Protein AF-A0A8W7PXG6-F1 (afdb_monomer)

pLDDT: me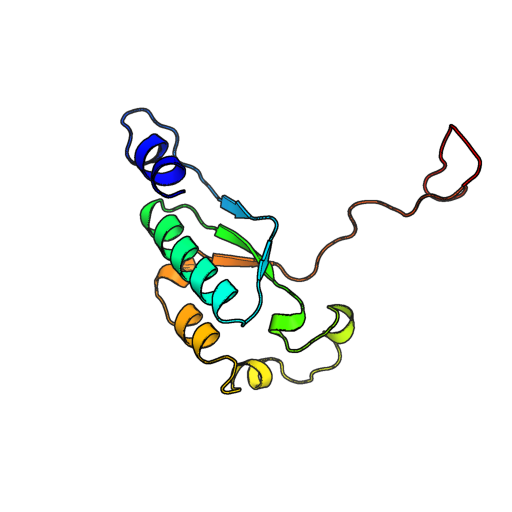an 90.6, std 4.78, range [75.12, 97.44]

InterPro domains:
  IPR010269 Type VI secretion system TssC-like [PTHR35565] (1-123)
  IPR044031 TssC1, N-terminal [PF05943] (1-123)

Foldseek 3Di:
DLCVQPVQAVVDDVHPHAQAAEDADEAALAPVRLVVLLVVLVSCVNSVHAYEYAHDVVNQPDPDLVCVVPDPDSVVSCVDPSNPSVVVSVVDPSVVSYHYDDDDDDPADDEAPPGNDDPPDHD

Solvent-accessible surface area (backbone atoms only — not comparable to full-atom values): 7238 Å² total; per-residue (Å²): 106,59,58,66,52,28,52,60,14,57,68,29,92,91,42,71,58,55,76,62,42,78,46,100,49,65,40,44,46,49,70,70,44,41,51,52,50,50,54,49,15,53,47,17,50,75,47,68,16,39,37,37,33,33,48,32,39,55,54,73,80,32,95,42,72,84,52,68,81,70,63,92,58,70,69,64,63,60,68,40,76,77,25,48,62,42,51,55,46,68,70,37,80,40,38,79,28,53,43,69,47,74,80,89,79,85,90,67,79,66,74,22,75,89,76,38,61,55,94,90,53,98,86

Structure (mmCIF, N/CA/C/O backbone):
data_AF-A0A8W7PXG6-F1
#
_entry.id   AF-A0A8W7PXG6-F1
#
loop_
_atom_site.group_PDB
_atom_site.id
_atom_site.type_symbol
_atom_site.label_atom_id
_atom_site.label_alt_id
_atom_site.label_comp_id
_atom_site.label_asym_id
_atom_site.label_entity_id
_atom_site.label_seq_id
_atom_site.pdbx_PDB_ins_code
_atom_site.Cartn_x
_atom_site.Cartn_y
_atom_site.Cartn_z
_atom_site.occupancy
_atom_site.B_iso_or_equiv
_atom_site.auth_seq_id
_atom_site.auth_comp_id
_atom_site.auth_asym_id
_atom_site.auth_atom_id
_atom_site.pdbx_PDB_model_num
ATOM 1 N N . LEU A 1 1 ? 6.086 -5.769 16.119 1.00 83.25 1 LEU A N 1
ATOM 2 C CA . LEU A 1 1 ? 6.315 -4.480 15.435 1.00 83.25 1 LEU A CA 1
ATOM 3 C C . LEU A 1 1 ? 6.114 -3.291 16.369 1.00 83.25 1 LEU A C 1
ATOM 5 O O . LEU A 1 1 ? 7.069 -2.560 16.569 1.00 83.25 1 LEU A O 1
ATOM 9 N N . PHE A 1 2 ? 4.943 -3.144 17.005 1.00 87.88 2 PHE A N 1
ATOM 10 C CA . PHE A 1 2 ? 4.667 -2.043 17.942 1.00 87.88 2 PHE A CA 1
ATOM 11 C C . PHE A 1 2 ? 5.763 -1.836 19.001 1.00 87.88 2 PHE A C 1
ATOM 13 O O . PHE A 1 2 ? 6.274 -0.736 19.130 1.00 87.88 2 PHE A O 1
ATOM 20 N N . LYS A 1 3 ? 6.215 -2.898 19.683 1.00 87.62 3 LYS A N 1
ATOM 21 C CA . LYS A 1 3 ? 7.320 -2.791 20.656 1.00 87.62 3 LYS A CA 1
ATOM 22 C C . LYS A 1 3 ? 8.600 -2.194 20.063 1.00 87.62 3 LYS A C 1
ATOM 24 O O . LYS A 1 3 ? 9.243 -1.359 20.674 1.00 87.62 3 LYS A O 1
ATOM 29 N N . SER A 1 4 ? 8.957 -2.605 18.852 1.00 86.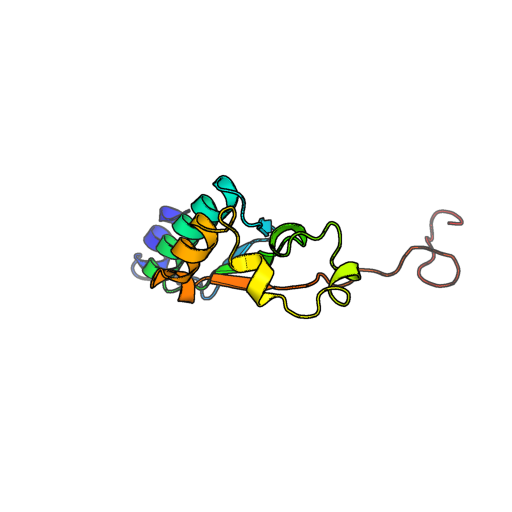81 4 SER A N 1
ATOM 30 C CA . SER A 1 4 ? 10.183 -2.156 18.192 1.00 86.81 4 SER A CA 1
ATOM 31 C C . SER A 1 4 ? 10.094 -0.709 17.712 1.00 86.81 4 SER A C 1
ATOM 33 O O . SER A 1 4 ? 11.058 0.022 17.853 1.00 86.81 4 SER A O 1
ATOM 35 N N . VAL A 1 5 ? 8.955 -0.305 17.143 1.00 85.88 5 VAL A N 1
ATOM 36 C CA . VAL A 1 5 ? 8.783 1.037 16.558 1.00 85.88 5 VAL A CA 1
ATOM 37 C C . VAL A 1 5 ? 8.398 2.065 17.623 1.00 85.88 5 VAL A C 1
ATOM 39 O O . VAL A 1 5 ? 8.895 3.187 17.617 1.00 85.88 5 VAL A O 1
ATOM 42 N N . TYR A 1 6 ? 7.510 1.682 18.540 1.00 86.75 6 TYR A N 1
ATOM 43 C CA . TYR A 1 6 ? 6.971 2.561 19.567 1.00 86.75 6 TYR A CA 1
ATOM 44 C C . TYR A 1 6 ? 7.735 2.434 20.885 1.00 86.75 6 TYR A C 1
ATOM 46 O O . TYR A 1 6 ? 8.339 3.405 21.311 1.00 86.75 6 TYR A O 1
ATOM 54 N N . GLU A 1 7 ? 7.740 1.267 21.541 1.00 83.75 7 GLU A N 1
ATOM 55 C CA . GLU A 1 7 ? 8.287 1.157 22.910 1.00 83.75 7 GLU A CA 1
ATOM 56 C C . GLU A 1 7 ? 9.799 1.406 22.975 1.00 83.75 7 GLU A C 1
ATOM 58 O O . GLU A 1 7 ? 10.251 2.112 23.870 1.00 83.75 7 GLU A O 1
ATOM 63 N N . ASN A 1 8 ? 10.566 0.850 22.036 1.00 85.31 8 ASN A N 1
ATOM 64 C CA . ASN A 1 8 ? 12.028 0.904 22.083 1.00 85.31 8 ASN A CA 1
ATOM 65 C C . ASN A 1 8 ? 12.617 2.242 21.623 1.00 85.31 8 ASN A C 1
ATOM 67 O O . ASN A 1 8 ? 13.721 2.572 22.041 1.00 85.31 8 ASN A O 1
ATOM 71 N N . GLU A 1 9 ? 11.901 2.989 20.781 1.00 83.88 9 GLU A N 1
ATOM 72 C CA . GLU A 1 9 ? 12.407 4.230 20.188 1.00 83.88 9 GLU A CA 1
ATOM 73 C C . GLU A 1 9 ? 11.558 5.434 20.598 1.00 83.88 9 GLU A C 1
ATOM 75 O O . GLU A 1 9 ? 12.009 6.281 21.363 1.00 83.88 9 GLU A O 1
ATOM 80 N N . TYR A 1 10 ? 10.299 5.499 20.150 1.00 80.69 10 TYR A N 1
ATOM 81 C CA . TYR A 1 10 ? 9.428 6.657 20.389 1.00 80.69 10 TYR A CA 1
ATOM 82 C C . TYR A 1 10 ? 9.079 6.868 21.875 1.00 80.69 10 TYR A C 1
ATOM 84 O O . TYR A 1 10 ? 9.038 7.995 22.362 1.00 80.69 10 TYR A O 1
ATOM 92 N N . GLY A 1 11 ? 8.811 5.783 22.603 1.00 80.31 11 GLY A N 1
ATOM 93 C CA . GLY A 1 11 ? 8.431 5.786 24.016 1.00 80.31 11 GLY A CA 1
ATOM 94 C C . GLY A 1 11 ? 9.612 5.709 24.986 1.00 80.31 11 GLY A C 1
ATOM 95 O O . GLY A 1 11 ? 9.409 5.826 26.195 1.00 80.31 11 GLY A O 1
ATOM 96 N N . GLN A 1 12 ? 10.832 5.519 24.481 1.00 88.69 12 GLN A N 1
ATOM 97 C CA . GLN A 1 12 ? 12.035 5.365 25.289 1.00 88.69 12 GLN A CA 1
ATOM 98 C C . GLN A 1 12 ? 12.726 6.717 25.491 1.00 88.69 12 GLN A C 1
ATOM 100 O O . GLN A 1 12 ? 13.022 7.448 24.547 1.00 88.69 12 GLN A O 1
ATOM 105 N N . PHE A 1 13 ? 13.053 7.050 26.741 1.00 83.00 13 PHE A N 1
ATOM 106 C CA . PHE A 1 13 ? 13.830 8.255 27.027 1.00 83.00 13 PHE A CA 1
ATOM 107 C C . PHE A 1 13 ? 15.241 8.125 26.432 1.00 83.00 13 PHE A C 1
ATOM 109 O O . PHE A 1 13 ? 15.984 7.214 26.805 1.00 83.00 13 PHE A O 1
ATOM 116 N N . GLY A 1 14 ? 15.590 9.037 25.520 1.00 88.31 14 GLY A N 1
ATOM 117 C CA . GLY A 1 14 ? 16.850 9.012 24.770 1.00 88.31 14 GLY A CA 1
ATOM 118 C C . GLY A 1 14 ? 16.857 8.108 23.529 1.00 88.31 14 GLY A C 1
ATOM 119 O O . GLY A 1 14 ? 17.936 7.905 22.981 1.00 88.31 14 GLY A O 1
ATOM 120 N N . GLY A 1 15 ? 15.705 7.565 23.110 1.00 85.06 15 GLY A N 1
ATOM 121 C CA . GLY A 1 15 ? 15.560 6.817 21.852 1.00 85.06 15 GLY A CA 1
ATOM 122 C C . GLY A 1 15 ? 15.471 7.717 20.613 1.00 85.06 15 GLY A C 1
ATOM 123 O O . GLY A 1 15 ? 15.317 8.938 20.725 1.00 85.06 15 GLY A O 1
ATOM 124 N N . GLU A 1 16 ? 15.555 7.111 19.427 1.00 88.50 16 GLU A N 1
ATOM 125 C CA . GLU A 1 16 ? 15.513 7.806 18.136 1.00 88.50 16 GLU A CA 1
ATOM 126 C C . GLU A 1 16 ? 14.251 7.409 17.351 1.00 88.50 16 GLU A C 1
ATOM 128 O O . GLU A 1 16 ? 14.206 6.349 16.723 1.00 88.50 16 GLU A O 1
ATOM 133 N N . PRO A 1 17 ? 13.191 8.240 17.346 1.00 88.69 17 PRO A N 1
ATOM 134 C CA . PRO A 1 17 ? 11.938 7.871 16.703 1.00 88.69 17 PRO A CA 1
ATOM 135 C C . PRO A 1 17 ? 12.110 7.696 15.190 1.00 88.69 17 PRO A C 1
ATOM 137 O O . PRO A 1 17 ? 12.679 8.546 14.500 1.00 88.69 17 PRO A O 1
ATOM 140 N N . PHE A 1 18 ? 11.550 6.611 14.654 1.00 90.44 18 PHE A N 1
ATOM 141 C CA . PHE A 1 18 ? 11.551 6.365 13.217 1.00 90.44 18 PHE A CA 1
ATOM 142 C C . PHE A 1 18 ? 10.756 7.444 12.474 1.00 90.44 18 PHE A C 1
ATOM 144 O O . PHE A 1 18 ? 9.594 7.701 12.781 1.00 90.44 18 PHE A O 1
ATOM 151 N N . GLY A 1 19 ? 11.361 8.040 11.445 1.00 91.38 19 GLY A N 1
ATOM 152 C CA . GLY A 1 19 ? 10.702 9.066 10.630 1.00 91.38 19 GLY A CA 1
ATOM 153 C C . GLY A 1 19 ? 9.725 8.516 9.586 1.00 91.38 19 GLY A C 1
ATOM 154 O O . GLY A 1 19 ? 8.763 9.192 9.241 1.00 91.38 19 GLY A O 1
ATOM 155 N N . CYS A 1 20 ? 9.964 7.311 9.063 1.00 93.62 20 CYS A N 1
ATOM 156 C CA . CYS A 1 20 ? 9.110 6.644 8.076 1.00 93.62 20 CYS A CA 1
ATOM 157 C C . CYS A 1 20 ? 9.352 5.127 8.108 1.00 93.62 20 CYS A C 1
ATOM 159 O O . CYS A 1 20 ? 10.485 4.685 8.311 1.00 93.62 20 CYS A O 1
ATOM 161 N N . LEU A 1 21 ? 8.303 4.339 7.870 1.00 93.88 21 LEU A N 1
ATOM 162 C CA . LEU A 1 21 ? 8.378 2.897 7.656 1.00 93.88 21 LEU A CA 1
ATOM 163 C C . LEU A 1 21 ? 8.156 2.600 6.175 1.00 93.88 21 LEU A C 1
ATOM 165 O O . LEU A 1 21 ? 7.132 2.972 5.613 1.00 93.88 21 LEU A O 1
ATOM 169 N N . VAL A 1 22 ? 9.085 1.881 5.550 1.00 95.62 22 VAL A N 1
ATOM 170 C CA . VAL A 1 22 ? 8.932 1.413 4.167 1.00 95.62 22 VAL A CA 1
ATOM 171 C C . VAL A 1 22 ? 8.790 -0.103 4.177 1.00 95.62 22 VAL A C 1
ATOM 173 O O . VAL A 1 22 ? 9.688 -0.808 4.633 1.00 95.62 22 VAL A O 1
ATOM 176 N N . GLY A 1 23 ? 7.655 -0.601 3.695 1.00 93.56 23 GLY A N 1
ATOM 177 C CA . GLY A 1 23 ? 7.403 -2.027 3.512 1.00 93.56 23 GLY A CA 1
ATOM 178 C C . GLY A 1 23 ? 7.520 -2.417 2.045 1.00 93.56 23 GLY A C 1
ATOM 179 O O . GLY A 1 23 ? 6.769 -1.901 1.218 1.00 93.56 23 GLY A O 1
ATOM 180 N N . ASP A 1 24 ? 8.411 -3.354 1.722 1.00 94.19 24 ASP A N 1
ATOM 181 C CA . ASP A 1 24 ? 8.493 -3.963 0.386 1.00 94.19 24 ASP A CA 1
ATOM 182 C C . ASP A 1 24 ? 7.438 -5.068 0.233 1.00 94.19 24 ASP A C 1
ATOM 184 O O . ASP A 1 24 ? 7.728 -6.263 0.223 1.00 94.19 24 ASP A O 1
ATOM 188 N N . TYR A 1 25 ? 6.180 -4.637 0.191 1.00 95.19 25 TYR A N 1
ATOM 189 C CA . TYR A 1 25 ? 5.008 -5.481 0.000 1.00 95.19 25 TYR A CA 1
ATOM 190 C C . TYR A 1 25 ? 4.110 -4.874 -1.076 1.00 95.19 25 TYR A C 1
ATOM 192 O O . TYR A 1 25 ? 4.217 -3.692 -1.413 1.00 95.19 25 TYR A O 1
ATOM 200 N N . TYR A 1 26 ? 3.229 -5.706 -1.624 1.00 95.69 26 TYR A N 1
ATOM 201 C CA . TYR A 1 26 ? 2.233 -5.295 -2.603 1.00 95.69 26 TYR A CA 1
ATOM 202 C C . TYR A 1 26 ? 0.864 -5.647 -2.056 1.00 95.69 26 TYR A C 1
ATOM 204 O O . TYR A 1 26 ? 0.550 -6.827 -1.949 1.00 95.69 26 TYR A O 1
ATOM 212 N N . PHE A 1 27 ? 0.090 -4.623 -1.712 1.00 96.1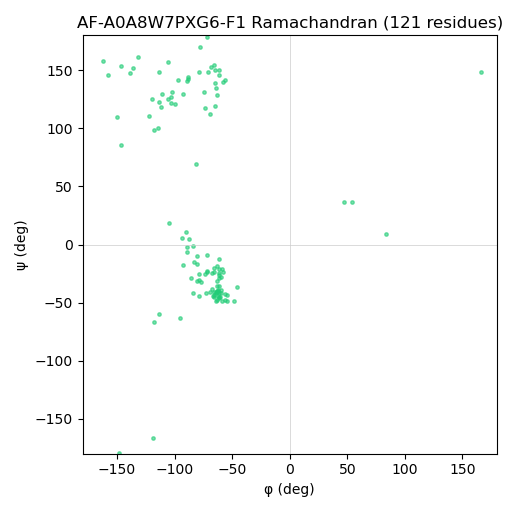2 27 PHE A N 1
ATOM 213 C CA . PHE A 1 27 ? -1.226 -4.789 -1.109 1.00 96.12 27 PHE A CA 1
ATOM 214 C C . PHE A 1 27 ? -2.344 -4.691 -2.140 1.00 96.12 27 PHE A C 1
ATOM 216 O O . PHE A 1 27 ? -2.299 -3.837 -3.035 1.00 96.12 27 PHE A O 1
ATOM 223 N N . ASP A 1 28 ? -3.371 -5.514 -1.978 1.00 94.38 28 ASP A N 1
ATOM 224 C CA . ASP A 1 28 ? -4.609 -5.448 -2.738 1.00 94.38 28 ASP A CA 1
ATOM 225 C C . ASP A 1 28 ? -5.845 -5.188 -1.856 1.00 94.38 28 ASP A C 1
ATOM 227 O O . ASP A 1 28 ? -5.752 -4.719 -0.722 1.00 94.38 28 ASP A O 1
ATOM 231 N N . HIS A 1 29 ? -7.034 -5.390 -2.429 1.00 93.56 29 HIS A N 1
ATOM 232 C CA . HIS A 1 29 ? -8.307 -5.175 -1.743 1.00 93.56 29 HIS A CA 1
ATOM 233 C C . HIS A 1 29 ? -8.796 -6.410 -0.968 1.00 93.56 29 HIS A C 1
ATOM 235 O O . HIS A 1 29 ? -9.913 -6.394 -0.443 1.00 93.56 29 HIS A O 1
ATOM 241 N N . SER A 1 30 ? -8.002 -7.483 -0.917 1.00 94.50 30 SER A N 1
ATOM 242 C CA . SER A 1 30 ? -8.352 -8.707 -0.212 1.00 94.50 30 SER A CA 1
ATOM 243 C C . SER A 1 30 ? -8.463 -8.458 1.299 1.00 94.50 30 SER A C 1
ATOM 245 O O . SER A 1 30 ? -7.782 -7.586 1.848 1.00 94.50 30 SER A O 1
ATOM 247 N N . PRO A 1 31 ? -9.317 -9.217 2.011 1.00 93.38 31 PRO A N 1
ATOM 248 C CA . PRO A 1 31 ? -9.487 -9.036 3.449 1.00 93.38 31 PRO A CA 1
ATOM 249 C C . PRO A 1 31 ? -8.183 -9.110 4.270 1.00 93.38 31 PRO A C 1
ATOM 251 O O . PRO A 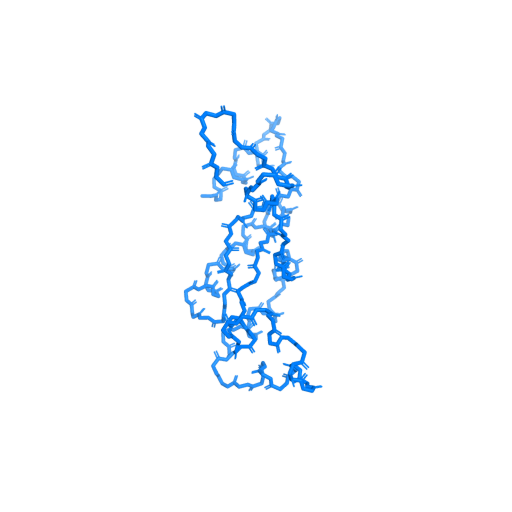1 31 ? -8.011 -8.242 5.124 1.00 93.38 31 PRO A O 1
ATOM 254 N N . PRO A 1 32 ? -7.250 -10.058 4.021 1.00 95.31 32 PRO A N 1
ATOM 255 C CA . PRO A 1 32 ? -5.992 -10.127 4.770 1.00 95.31 32 PRO A CA 1
ATOM 256 C C . PRO A 1 32 ? -5.107 -8.890 4.587 1.00 95.31 32 PRO A C 1
ATOM 258 O O . PRO A 1 32 ? -4.535 -8.392 5.556 1.00 95.31 32 PRO A O 1
ATOM 261 N N . ASP A 1 33 ? -5.021 -8.369 3.363 1.00 96.00 33 ASP A N 1
ATOM 262 C CA . ASP A 1 33 ? -4.204 -7.196 3.049 1.00 96.00 33 ASP A CA 1
ATOM 263 C C . ASP A 1 33 ? -4.788 -5.929 3.673 1.00 96.00 33 ASP A C 1
ATOM 265 O O . ASP A 1 33 ? -4.059 -5.114 4.241 1.00 96.00 33 ASP A O 1
ATOM 269 N N . VAL A 1 34 ? -6.114 -5.787 3.634 1.00 95.81 34 VAL A N 1
ATOM 270 C CA . VAL A 1 34 ? -6.825 -4.680 4.282 1.00 95.81 34 VAL A CA 1
ATOM 271 C C . VAL A 1 34 ? -6.662 -4.725 5.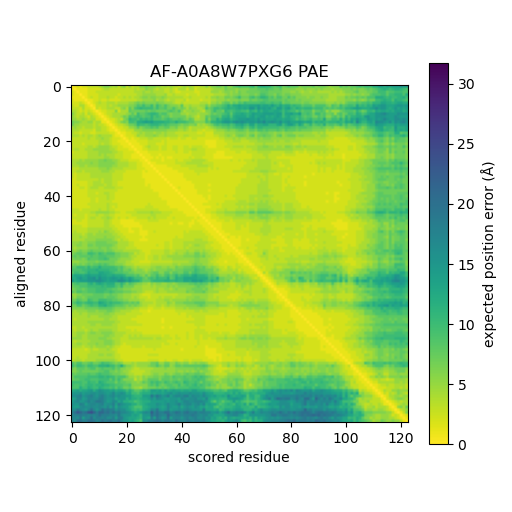802 1.00 95.81 34 VAL A C 1
ATOM 273 O O . VAL A 1 34 ? -6.453 -3.681 6.421 1.00 95.81 34 VAL A O 1
ATOM 276 N N . GLU A 1 35 ? -6.740 -5.910 6.409 1.00 95.25 35 GLU A N 1
ATOM 277 C CA . GLU A 1 35 ? -6.524 -6.090 7.847 1.00 95.25 35 GLU A CA 1
ATOM 278 C C . GLU A 1 35 ? -5.089 -5.720 8.238 1.00 95.25 35 GLU A C 1
ATOM 280 O O . GLU A 1 35 ? -4.884 -4.925 9.158 1.00 95.25 35 GLU A O 1
ATOM 285 N N . LEU A 1 36 ? -4.098 -6.214 7.490 1.00 95.44 36 LEU A N 1
ATOM 286 C CA . LEU A 1 36 ? -2.693 -5.892 7.722 1.00 95.44 36 LEU A CA 1
ATOM 287 C C . LEU A 1 36 ? -2.426 -4.390 7.568 1.00 95.44 36 LEU A C 1
ATOM 289 O O . LEU A 1 36 ? -1.782 -3.794 8.433 1.00 95.44 36 LEU A O 1
ATOM 293 N N . LEU A 1 37 ? -2.951 -3.755 6.516 1.00 96.12 37 LEU A N 1
ATOM 294 C CA . LEU A 1 37 ? -2.866 -2.304 6.344 1.00 96.12 37 LEU A CA 1
ATOM 295 C C . LEU A 1 37 ? -3.526 -1.558 7.503 1.00 96.12 37 LEU A C 1
ATOM 297 O O . LEU A 1 37 ? -2.956 -0.584 7.984 1.00 96.12 37 LEU A O 1
ATOM 301 N N . GLY A 1 38 ? -4.680 -2.021 7.983 1.00 95.56 38 GLY A N 1
ATOM 302 C CA . GLY A 1 38 ? -5.368 -1.440 9.134 1.00 95.56 38 GLY A CA 1
ATOM 303 C C . GLY A 1 38 ? -4.530 -1.480 10.414 1.00 95.56 38 GLY A C 1
ATOM 304 O O . GLY A 1 38 ? -4.417 -0.471 11.109 1.00 95.56 38 GLY A O 1
ATOM 305 N N . GLU A 1 39 ? -3.890 -2.610 10.713 1.00 95.31 39 GLU A N 1
ATOM 306 C CA . GLU A 1 39 ? -2.997 -2.731 11.873 1.00 95.31 39 GLU A CA 1
ATOM 307 C C . GLU A 1 39 ? -1.725 -1.885 11.719 1.00 95.31 39 GLU A C 1
ATOM 309 O O . GLU A 1 39 ? -1.287 -1.234 12.672 1.00 95.31 39 GLU A O 1
ATOM 314 N N . MET A 1 40 ? -1.163 -1.818 10.509 1.00 95.50 40 MET A N 1
ATOM 315 C CA . MET A 1 40 ? -0.038 -0.928 10.210 1.00 95.50 40 MET A CA 1
ATOM 316 C C . MET A 1 40 ? -0.421 0.544 10.380 1.00 95.50 40 MET A C 1
ATOM 318 O O . MET A 1 40 ? 0.355 1.296 10.965 1.00 95.50 40 MET A O 1
ATOM 322 N N . ALA A 1 41 ? -1.630 0.939 9.965 1.00 95.38 41 ALA A N 1
ATOM 323 C CA . ALA A 1 41 ? -2.173 2.283 10.169 1.00 95.38 41 ALA A CA 1
ATOM 324 C C . ALA A 1 41 ? -2.142 2.677 11.648 1.00 95.38 41 ALA A C 1
ATOM 326 O O . ALA A 1 41 ? -1.634 3.741 11.988 1.00 95.38 41 ALA A O 1
ATOM 327 N N . LYS A 1 42 ? -2.630 1.795 12.531 1.00 95.00 42 LYS A N 1
ATOM 328 C CA . LYS A 1 42 ? -2.683 2.036 13.982 1.00 95.00 42 LYS A CA 1
ATOM 329 C C . LYS A 1 42 ? -1.290 2.209 14.582 1.00 95.00 42 LYS A C 1
ATOM 331 O O . LYS A 1 42 ? -1.068 3.117 15.380 1.00 95.00 42 LYS A O 1
ATOM 336 N N . ILE A 1 43 ? -0.342 1.351 14.195 1.00 94.19 43 ILE A N 1
ATOM 337 C CA . ILE A 1 43 ? 1.049 1.437 14.669 1.00 94.19 43 ILE A CA 1
ATOM 338 C C . ILE A 1 43 ? 1.680 2.748 14.194 1.00 94.19 43 ILE A C 1
ATOM 340 O O . ILE A 1 43 ? 2.249 3.480 15.001 1.00 94.19 43 ILE A O 1
ATOM 344 N N . SER A 1 44 ? 1.532 3.063 12.909 1.00 94.44 44 SER A N 1
ATOM 345 C CA . SER A 1 44 ? 2.049 4.282 12.293 1.00 94.44 44 SER A CA 1
ATOM 346 C C . SER A 1 44 ? 1.441 5.557 12.871 1.00 94.44 44 SER A C 1
ATOM 348 O O . SER A 1 44 ? 2.161 6.534 13.079 1.00 94.44 44 SER A O 1
ATOM 350 N N . ALA A 1 45 ? 0.141 5.550 13.171 1.00 94.12 45 ALA A N 1
ATOM 351 C CA . ALA A 1 45 ? -0.546 6.659 13.817 1.00 94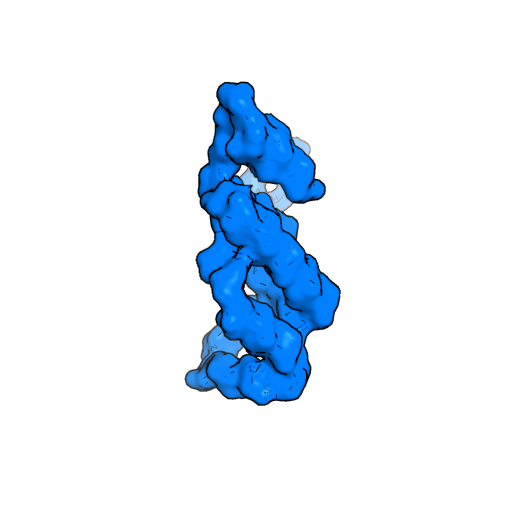.12 45 ALA A CA 1
ATOM 352 C C . ALA A 1 45 ? -0.033 6.874 15.246 1.00 94.12 45 ALA A C 1
ATOM 354 O O . ALA A 1 45 ? 0.281 8.006 15.615 1.00 94.12 45 ALA A O 1
ATOM 355 N N . ALA A 1 46 ? 0.131 5.792 16.017 1.00 92.31 46 ALA A N 1
ATOM 356 C CA . ALA A 1 46 ? 0.636 5.850 17.385 1.00 92.31 46 ALA A CA 1
ATOM 357 C C . ALA A 1 46 ? 2.084 6.358 17.461 1.00 92.31 46 ALA A C 1
ATOM 359 O O . ALA A 1 46 ? 2.407 7.146 18.345 1.00 92.31 46 ALA A O 1
ATOM 360 N N . SER A 1 47 ? 2.957 5.935 16.541 1.00 92.00 47 SER A N 1
ATOM 361 C CA . SER A 1 47 ? 4.371 6.337 16.523 1.00 92.00 47 SER A CA 1
ATOM 362 C C . SER A 1 47 ? 4.667 7.555 15.639 1.00 92.00 47 SER A C 1
ATOM 364 O O . SER A 1 47 ? 5.836 7.859 15.416 1.00 92.00 47 SER A O 1
ATOM 366 N N . HIS A 1 48 ? 3.641 8.204 15.074 1.00 92.31 48 HIS A N 1
ATOM 367 C CA . HIS A 1 48 ? 3.761 9.275 14.073 1.00 92.31 48 HIS A CA 1
ATOM 368 C C . HIS A 1 48 ? 4.729 8.959 12.919 1.00 92.31 48 HIS A C 1
ATOM 370 O O . HIS A 1 48 ? 5.422 9.836 12.405 1.00 92.31 48 HIS A O 1
ATOM 376 N N . CYS A 1 49 ? 4.749 7.698 12.493 1.00 94.00 49 CYS A N 1
ATOM 377 C CA . CYS A 1 49 ? 5.678 7.187 11.499 1.00 94.00 49 CYS A CA 1
ATOM 378 C C . CYS A 1 49 ? 4.895 6.698 10.272 1.00 94.00 49 CYS A C 1
ATOM 380 O O . CYS A 1 49 ? 4.341 5.597 10.324 1.00 94.00 49 CYS A O 1
ATOM 382 N N . PRO A 1 50 ? 4.782 7.487 9.185 1.00 95.94 50 PRO A N 1
ATOM 383 C CA . PRO A 1 50 ? 4.028 7.083 8.001 1.00 95.94 50 PRO A CA 1
ATOM 384 C C . PRO A 1 50 ? 4.560 5.767 7.421 1.00 95.94 50 PRO A C 1
ATOM 386 O O . PRO A 1 50 ? 5.770 5.554 7.359 1.00 95.94 50 PRO A O 1
ATOM 389 N N . PHE A 1 51 ? 3.648 4.899 6.990 1.00 97.44 51 PHE A N 1
ATOM 390 C CA . PHE A 1 51 ? 3.940 3.635 6.329 1.00 97.44 51 PHE A CA 1
ATOM 391 C C . PHE A 1 51 ? 3.783 3.775 4.814 1.00 97.44 51 PHE A C 1
ATOM 393 O O . PHE A 1 51 ? 2.706 4.104 4.319 1.00 97.44 51 PHE A O 1
ATOM 400 N N . ILE A 1 52 ? 4.858 3.508 4.078 1.00 97.12 52 ILE A N 1
ATOM 401 C CA . ILE A 1 52 ? 4.907 3.536 2.619 1.00 97.12 52 ILE A CA 1
ATOM 402 C C . ILE A 1 52 ? 5.072 2.109 2.098 1.00 97.12 52 ILE A C 1
ATOM 404 O O . ILE A 1 52 ? 5.979 1.393 2.522 1.00 97.12 52 ILE A O 1
ATOM 408 N N . SER A 1 53 ? 4.236 1.700 1.147 1.00 97.00 53 SER A N 1
ATOM 409 C CA . SER A 1 53 ? 4.359 0.394 0.493 1.00 97.00 53 SER A CA 1
ATOM 410 C C . SER A 1 53 ? 3.880 0.419 -0.961 1.00 97.00 53 SER A C 1
ATOM 412 O O . SER A 1 53 ? 3.501 1.470 -1.477 1.00 97.00 53 SER A O 1
ATOM 414 N N . GLY A 1 54 ? 3.939 -0.715 -1.657 1.00 96.06 54 GLY A N 1
ATOM 415 C CA . GLY A 1 54 ? 3.438 -0.854 -3.020 1.00 96.06 54 GLY A CA 1
ATOM 416 C C . GLY A 1 54 ? 1.964 -1.251 -3.044 1.00 96.06 54 GLY A C 1
ATOM 417 O O . GLY A 1 54 ? 1.508 -2.044 -2.223 1.00 96.06 54 GLY A O 1
ATOM 418 N N . ALA A 1 55 ? 1.211 -0.745 -4.020 1.00 95.75 55 ALA A N 1
ATOM 419 C CA . ALA A 1 55 ? -0.072 -1.348 -4.370 1.00 95.75 55 ALA A CA 1
ATOM 420 C C . ALA A 1 55 ? 0.130 -2.457 -5.416 1.00 95.75 55 ALA A C 1
ATOM 422 O O . ALA A 1 55 ? 0.948 -2.331 -6.338 1.00 95.75 55 ALA A O 1
ATOM 423 N N . ALA A 1 56 ? -0.634 -3.537 -5.300 1.00 94.62 56 ALA A N 1
ATOM 424 C CA . ALA A 1 56 ? -0.744 -4.564 -6.326 1.00 94.62 56 ALA A CA 1
ATOM 425 C C . ALA A 1 56 ? -1.689 -4.102 -7.455 1.00 94.62 56 ALA A C 1
ATOM 427 O O . ALA A 1 56 ? -2.657 -3.391 -7.181 1.00 94.62 56 ALA A O 1
ATOM 428 N N . PRO A 1 57 ? -1.476 -4.519 -8.720 1.00 93.50 57 PRO A N 1
ATOM 429 C CA . PRO A 1 57 ? -2.394 -4.190 -9.819 1.00 93.50 57 PRO A CA 1
ATOM 430 C C . PRO A 1 57 ? -3.811 -4.747 -9.589 1.00 93.50 57 PRO A C 1
ATOM 432 O O . PRO A 1 57 ? -4.794 -4.135 -10.010 1.00 93.50 57 PRO A O 1
ATOM 435 N N . SER A 1 58 ? -3.938 -5.836 -8.822 1.00 92.69 58 SER A N 1
ATOM 436 C CA . SER A 1 58 ? -5.219 -6.429 -8.422 1.00 92.69 58 SER A CA 1
ATOM 437 C C . SER A 1 58 ? -6.088 -5.484 -7.586 1.00 92.69 58 SER A C 1
ATOM 439 O O . SER A 1 58 ? -7.311 -5.629 -7.579 1.00 92.69 58 SER A O 1
ATOM 441 N N . VAL A 1 59 ? -5.515 -4.453 -6.946 1.00 92.56 59 VAL A N 1
ATOM 442 C CA . VAL A 1 59 ? -6.302 -3.402 -6.278 1.00 92.56 59 VAL A CA 1
ATOM 443 C C . VAL A 1 59 ? -7.194 -2.640 -7.263 1.00 92.56 59 VAL A C 1
ATOM 445 O O . VAL A 1 59 ? -8.225 -2.117 -6.865 1.00 92.56 59 VAL A O 1
ATOM 448 N N . MET A 1 60 ? -6.844 -2.602 -8.550 1.00 90.81 60 MET A N 1
ATOM 449 C CA . MET A 1 60 ? -7.629 -1.968 -9.613 1.00 90.81 60 MET A CA 1
ATOM 450 C C . MET A 1 60 ? -8.355 -2.999 -10.496 1.00 90.81 60 MET A C 1
ATOM 452 O O . MET A 1 60 ? -8.736 -2.665 -11.612 1.00 90.81 60 MET A O 1
ATOM 456 N N . GLN A 1 61 ? -8.526 -4.245 -10.032 1.00 89.81 61 GLN A N 1
ATOM 457 C CA . GLN A 1 61 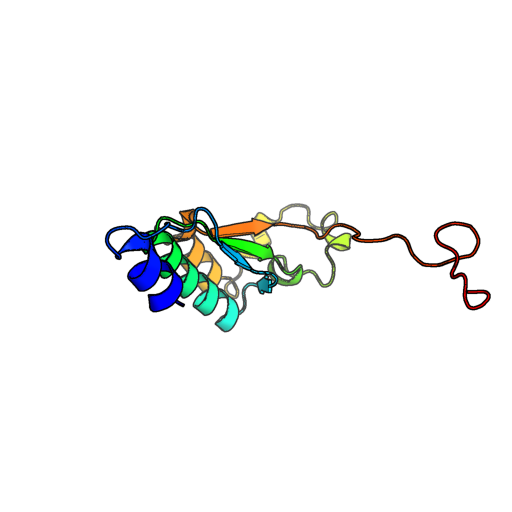? -9.018 -5.372 -10.842 1.00 89.81 61 GLN A CA 1
ATOM 458 C C . GLN A 1 61 ? -8.207 -5.590 -12.138 1.00 89.81 61 GLN A C 1
ATOM 460 O O . GLN A 1 61 ? -8.770 -5.925 -13.177 1.00 89.81 61 GLN A O 1
ATOM 465 N N . MET A 1 62 ? -6.885 -5.387 -12.085 1.00 90.81 62 MET A N 1
ATOM 466 C CA . MET A 1 62 ? -5.967 -5.609 -13.211 1.00 90.81 62 MET A CA 1
ATOM 467 C C . MET A 1 62 ? -5.019 -6.772 -12.915 1.00 90.81 62 MET A C 1
ATOM 469 O O . MET A 1 62 ? -4.600 -6.955 -11.770 1.00 90.81 62 MET A O 1
ATOM 473 N N . GLU A 1 63 ? -4.607 -7.508 -13.948 1.00 90.50 63 GLU A N 1
ATOM 474 C CA . GLU A 1 63 ? -3.528 -8.499 -13.820 1.00 90.50 63 GLU A CA 1
ATOM 475 C C . GLU A 1 63 ? -2.152 -7.817 -13.870 1.00 90.50 63 GLU A C 1
ATOM 477 O O . GLU A 1 63 ? -1.200 -8.237 -13.207 1.00 90.50 63 GLU A O 1
ATOM 482 N N . SER A 1 64 ? -2.048 -6.716 -14.620 1.00 91.19 64 SER A N 1
ATOM 483 C CA . SER A 1 64 ? -0.815 -5.954 -14.799 1.00 91.19 64 SER A CA 1
ATOM 484 C C . SER A 1 64 ? -1.045 -4.445 -14.774 1.00 91.19 64 SER A C 1
ATOM 486 O O . SER A 1 64 ? -2.020 -3.926 -15.309 1.00 91.19 64 SER A O 1
ATOM 488 N N . TRP A 1 65 ? -0.060 -3.696 -14.264 1.00 91.31 65 TRP A N 1
ATOM 489 C CA . TRP A 1 65 ? -0.043 -2.229 -14.351 1.00 91.31 65 TRP A CA 1
ATOM 490 C C . TRP A 1 65 ? -0.003 -1.697 -15.797 1.00 91.31 65 TRP A C 1
ATOM 492 O O . TRP A 1 65 ? -0.232 -0.510 -16.016 1.00 91.31 65 TRP A O 1
ATOM 502 N N . GLN A 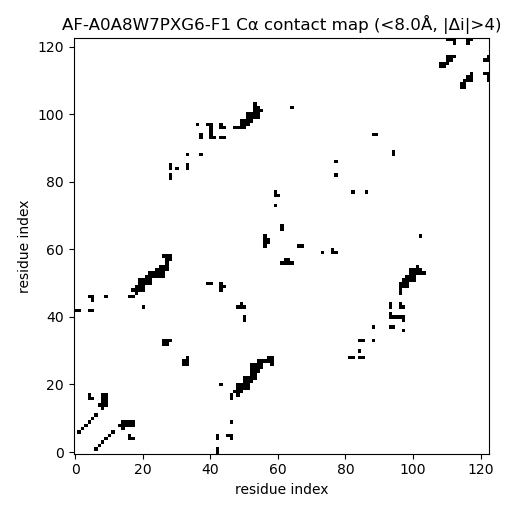1 66 ? 0.257 -2.555 -16.790 1.00 90.56 66 GLN A N 1
ATOM 503 C CA . GLN A 1 66 ? 0.161 -2.205 -18.214 1.00 90.56 66 GLN A CA 1
ATOM 504 C C . GLN A 1 66 ? -1.280 -1.902 -18.651 1.00 90.56 66 GLN A C 1
ATOM 506 O O . GLN A 1 66 ? -1.491 -1.173 -19.617 1.00 90.56 66 GLN A O 1
ATOM 511 N N . GLU A 1 67 ? -2.272 -2.418 -17.925 1.00 89.00 67 GLU A N 1
ATOM 512 C CA . GLU A 1 67 ? -3.692 -2.236 -18.227 1.00 89.00 67 GLU A CA 1
ATOM 513 C C . GLU A 1 67 ? -4.257 -0.927 -17.670 1.00 89.00 67 GLU A C 1
ATOM 515 O O . GLU A 1 67 ? -5.418 -0.612 -17.917 1.00 89.00 67 GLU A O 1
ATOM 520 N N . LEU A 1 68 ? -3.449 -0.126 -16.963 1.00 86.50 68 LEU A N 1
ATOM 521 C CA . LEU A 1 68 ? -3.889 1.116 -16.320 1.00 86.50 68 LEU A CA 1
ATOM 522 C C . LEU A 1 68 ? -4.494 2.132 -17.307 1.00 86.50 68 LEU A C 1
ATOM 524 O O . LEU A 1 68 ? -5.303 2.965 -16.909 1.00 86.50 68 LEU A O 1
ATOM 528 N N . GLY A 1 69 ? -4.136 2.051 -18.594 1.00 86.81 69 GLY A N 1
ATOM 529 C CA . GLY A 1 69 ? -4.706 2.886 -19.657 1.00 86.81 69 GLY A CA 1
ATOM 530 C C . GLY A 1 69 ? -6.073 2.431 -20.189 1.00 86.81 69 GLY A C 1
ATOM 531 O O . GLY A 1 69 ? -6.691 3.174 -20.949 1.00 86.81 69 GLY A O 1
ATOM 532 N N . ASN A 1 70 ? -6.552 1.239 -19.821 1.00 86.81 70 ASN A N 1
ATOM 533 C CA . ASN A 1 70 ? -7.794 0.666 -20.352 1.00 86.81 70 ASN A CA 1
ATOM 534 C C . ASN A 1 70 ? -9.066 1.245 -19.699 1.00 86.81 70 ASN A C 1
ATOM 536 O O . ASN A 1 70 ? -10.021 1.544 -20.426 1.00 86.81 70 ASN A O 1
ATOM 540 N N . PRO A 1 71 ? -9.148 1.414 -18.361 1.00 83.19 71 PRO A N 1
ATOM 541 C CA . PRO A 1 71 ? -10.363 1.908 -17.731 1.00 83.19 71 PRO A CA 1
ATOM 542 C C . PRO A 1 71 ? -10.535 3.405 -17.959 1.00 83.19 71 PRO A C 1
ATOM 544 O O . PRO A 1 71 ? -9.654 4.213 -17.680 1.00 83.19 71 PRO A O 1
ATOM 547 N N . ARG A 1 72 ? -11.737 3.796 -18.386 1.00 81.62 72 ARG A N 1
ATOM 548 C CA . ARG A 1 72 ? -12.104 5.210 -18.532 1.00 81.62 72 ARG A CA 1
ATOM 549 C C . ARG A 1 72 ? -12.332 5.914 -17.187 1.00 81.62 72 ARG A C 1
ATOM 551 O O . ARG A 1 72 ? -12.216 7.132 -17.121 1.00 81.62 72 ARG A 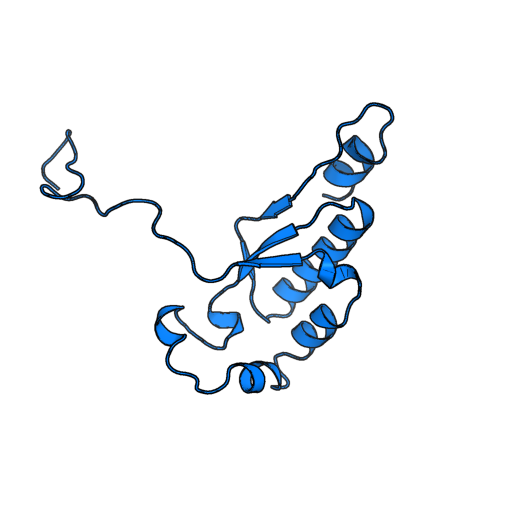O 1
ATOM 558 N N . ASP A 1 73 ? -12.695 5.162 -16.146 1.00 86.88 73 ASP A N 1
ATOM 559 C CA . ASP A 1 73 ? -12.959 5.671 -14.796 1.00 86.88 73 ASP A CA 1
ATOM 560 C C . ASP A 1 73 ? -12.616 4.610 -13.739 1.00 86.88 73 ASP A C 1
ATOM 562 O O . ASP A 1 73 ? -13.313 3.602 -13.604 1.00 86.88 73 ASP A O 1
ATOM 566 N N . LEU A 1 74 ? -11.547 4.858 -12.980 1.00 85.75 74 LEU A N 1
ATOM 567 C CA . LEU A 1 74 ? -11.090 3.986 -11.893 1.00 85.75 74 LEU A CA 1
ATOM 568 C C . LEU A 1 74 ? -12.020 4.040 -10.673 1.00 85.75 74 LEU A C 1
ATOM 570 O O . LEU A 1 74 ? -12.071 3.102 -9.884 1.00 85.75 74 LEU A O 1
ATOM 574 N N . THR A 1 75 ? -12.793 5.116 -10.514 1.00 88.38 75 THR A N 1
ATOM 575 C CA . THR A 1 75 ? -13.654 5.321 -9.341 1.00 88.38 75 THR A CA 1
ATOM 576 C C . THR A 1 75 ? -14.732 4.249 -9.250 1.00 88.38 75 THR A C 1
ATOM 578 O O . THR A 1 75 ? -15.062 3.793 -8.156 1.00 88.38 75 THR A O 1
ATOM 581 N N . LYS A 1 76 ? -15.255 3.807 -10.400 1.00 88.06 76 LYS A N 1
ATOM 582 C CA . LYS A 1 76 ? -16.283 2.760 -10.480 1.00 88.06 76 LYS A CA 1
ATOM 583 C C . LYS A 1 76 ? -15.805 1.410 -9.960 1.00 88.06 76 LYS A C 1
ATOM 585 O O . LYS A 1 76 ? -16.610 0.671 -9.407 1.00 88.06 76 LYS A O 1
ATOM 590 N N . ILE A 1 77 ? -14.515 1.113 -10.096 1.00 88.38 77 ILE A N 1
ATOM 591 C CA . ILE A 1 77 ? -13.921 -0.149 -9.637 1.00 88.38 77 ILE A CA 1
ATOM 592 C C . ILE A 1 77 ? -14.094 -0.266 -8.116 1.00 88.38 77 ILE A C 1
ATOM 594 O O . ILE A 1 77 ? -14.621 -1.252 -7.609 1.00 88.38 77 ILE A O 1
ATOM 598 N N . PHE A 1 78 ? -13.798 0.817 -7.393 1.00 90.12 78 PHE A N 1
ATOM 599 C CA . PHE A 1 78 ? -13.909 0.882 -5.933 1.00 90.12 78 PHE A CA 1
ATOM 600 C C . PHE A 1 78 ? -15.346 0.924 -5.389 1.00 90.12 78 PHE A C 1
ATOM 602 O O . PHE A 1 78 ? -15.537 0.846 -4.174 1.00 90.12 78 PHE A O 1
ATOM 609 N N . GLN A 1 79 ? -16.360 1.075 -6.247 1.00 89.44 79 GLN A N 1
ATOM 610 C CA . GLN A 1 79 ? -17.769 1.063 -5.833 1.00 89.44 79 GLN A CA 1
ATOM 611 C C . GLN A 1 79 ? -18.331 -0.356 -5.694 1.00 89.44 79 GLN A C 1
ATOM 613 O O . GLN A 1 79 ? -19.388 -0.530 -5.085 1.00 89.44 79 GLN A O 1
ATOM 618 N N . ASN A 1 80 ? -17.636 -1.365 -6.227 1.00 89.44 80 ASN A N 1
ATOM 619 C CA . ASN A 1 80 ? -18.038 -2.760 -6.106 1.00 89.44 80 ASN A CA 1
ATOM 620 C C . ASN A 1 80 ? -18.073 -3.200 -4.622 1.00 89.44 80 ASN A C 1
ATOM 622 O O . ASN A 1 80 ? -17.344 -2.690 -3.765 1.00 89.44 80 ASN A O 1
ATOM 626 N N . THR A 1 81 ? -18.949 -4.152 -4.303 1.00 89.81 81 THR A N 1
ATOM 627 C CA . THR A 1 81 ? -19.113 -4.725 -2.960 1.00 89.81 81 THR A CA 1
ATOM 628 C C . THR A 1 81 ? -17.853 -5.419 -2.452 1.00 89.81 81 THR A C 1
ATOM 630 O O . THR A 1 81 ? -17.608 -5.396 -1.250 1.00 89.81 81 THR A O 1
ATOM 633 N N . GLU A 1 82 ? -17.017 -5.951 -3.346 1.00 89.81 82 GLU A N 1
ATOM 634 C CA . GLU A 1 82 ? -15.719 -6.559 -3.002 1.00 89.81 82 GLU A CA 1
ATOM 635 C C . GLU A 1 82 ? -14.767 -5.568 -2.316 1.00 89.81 82 GLU A C 1
ATOM 637 O O . GLU A 1 82 ? -13.973 -5.946 -1.463 1.00 89.81 82 GLU A O 1
ATOM 642 N N . TYR A 1 83 ? -14.913 -4.273 -2.607 1.00 93.94 83 TYR A N 1
ATOM 643 C CA . TYR A 1 83 ? -14.102 -3.202 -2.032 1.00 93.94 83 TYR A CA 1
ATOM 644 C C . TYR A 1 83 ? -14.686 -2.626 -0.741 1.00 93.94 83 TYR A C 1
ATOM 646 O O . TYR A 1 83 ? -14.238 -1.573 -0.289 1.00 93.94 83 TYR A O 1
ATOM 654 N N . ALA A 1 84 ? -15.700 -3.256 -0.138 1.00 93.06 84 ALA A N 1
ATOM 655 C CA . ALA A 1 84 ? -16.258 -2.773 1.124 1.00 93.06 84 ALA A CA 1
ATOM 656 C C . ALA A 1 84 ? -15.191 -2.654 2.236 1.00 93.06 84 ALA A C 1
ATOM 658 O O . ALA A 1 84 ? -15.089 -1.563 2.799 1.00 93.06 84 ALA A O 1
ATOM 659 N N . PRO A 1 85 ? -14.325 -3.662 2.488 1.00 93.00 85 PRO A N 1
ATOM 660 C CA . PRO A 1 85 ? -13.255 -3.534 3.482 1.00 93.00 85 PRO A CA 1
ATOM 661 C C . PRO A 1 85 ? -12.263 -2.419 3.129 1.00 93.00 85 PRO A C 1
ATOM 663 O O . PRO A 1 85 ? -11.887 -1.621 3.984 1.00 93.00 85 PRO A O 1
ATOM 666 N N . TRP A 1 86 ? -11.890 -2.310 1.851 1.00 94.62 86 TRP A N 1
ATOM 667 C CA . TRP A 1 86 ? -10.983 -1.273 1.355 1.00 94.62 86 TRP A CA 1
ATOM 668 C C . TRP A 1 86 ? -11.539 0.146 1.542 1.00 94.62 86 TRP A C 1
ATOM 670 O O . TRP A 1 86 ? -10.814 1.070 1.910 1.00 94.62 86 TRP A O 1
ATOM 680 N N . ARG A 1 87 ? -12.842 0.341 1.307 1.00 93.88 87 ARG A N 1
ATOM 681 C CA . ARG A 1 87 ? -13.510 1.626 1.551 1.00 93.88 87 ARG A CA 1
ATOM 682 C C . ARG A 1 87 ? -13.543 1.958 3.037 1.00 93.88 87 ARG A C 1
ATOM 684 O O . ARG A 1 87 ? -13.178 3.073 3.390 1.00 93.88 87 ARG A O 1
ATOM 691 N N . SER A 1 88 ? -13.880 0.991 3.889 1.00 93.56 88 SER A N 1
ATOM 692 C CA . SER A 1 88 ? -13.839 1.176 5.342 1.00 93.56 88 SER A CA 1
ATOM 693 C C . SER A 1 88 ? -12.436 1.521 5.846 1.00 93.56 88 SER A C 1
ATOM 695 O O . SER A 1 88 ? -12.301 2.400 6.692 1.00 93.56 88 SER A O 1
ATOM 697 N N . LEU A 1 89 ? -11.387 0.906 5.288 1.00 95.25 89 LEU A N 1
ATOM 698 C CA . LEU A 1 89 ? -10.004 1.286 5.581 1.00 95.25 89 LEU A CA 1
ATOM 699 C C . LEU A 1 89 ? -9.753 2.755 5.230 1.00 95.25 89 LEU A C 1
ATOM 701 O O . LEU A 1 89 ? -9.234 3.489 6.057 1.00 95.25 89 LEU A O 1
ATOM 705 N N . ARG A 1 90 ? -10.152 3.208 4.037 1.00 94.00 90 ARG A N 1
ATOM 706 C CA . ARG A 1 90 ? -9.949 4.600 3.590 1.00 94.00 90 ARG A CA 1
ATOM 707 C C . ARG A 1 90 ? -10.754 5.641 4.371 1.00 94.00 90 ARG A C 1
ATOM 709 O O . ARG A 1 90 ? -10.375 6.807 4.362 1.00 94.00 90 ARG A O 1
ATOM 716 N N . GLU A 1 91 ? -11.862 5.243 4.985 1.00 94.62 91 GLU A N 1
ATOM 717 C CA . GLU A 1 91 ? -12.677 6.100 5.855 1.00 94.62 91 GLU A CA 1
ATOM 718 C C . GLU A 1 91 ? -12.094 6.226 7.273 1.00 94.62 91 GLU A C 1
ATOM 720 O O . GLU A 1 91 ? -12.457 7.150 8.000 1.00 94.62 91 GLU A O 1
ATOM 725 N N . SER A 1 92 ? -11.175 5.335 7.663 1.00 95.25 92 SER A N 1
ATOM 726 C CA . SER A 1 92 ? -10.464 5.414 8.941 1.00 95.25 92 SER A CA 1
ATOM 727 C C . SER A 1 92 ? -9.566 6.651 9.012 1.00 95.25 92 SER A C 1
ATOM 729 O O . SER A 1 92 ? -8.837 6.963 8.068 1.00 95.25 92 SER A O 1
ATOM 731 N N . GLU A 1 93 ? -9.545 7.321 10.166 1.00 94.50 93 GLU A N 1
ATOM 732 C CA . GLU A 1 93 ? -8.647 8.455 10.414 1.00 94.50 93 GLU A CA 1
ATOM 733 C C . GLU A 1 93 ? -7.168 8.043 10.325 1.00 94.50 93 GLU A C 1
ATOM 735 O O . GLU A 1 93 ? -6.349 8.785 9.779 1.00 94.50 93 GLU A O 1
ATOM 740 N N . ASP A 1 94 ? -6.838 6.827 10.770 1.00 94.62 94 ASP A N 1
ATOM 741 C CA . ASP A 1 94 ? -5.474 6.289 10.751 1.00 94.62 94 ASP A CA 1
ATOM 742 C C . ASP A 1 94 ? -4.940 6.066 9.327 1.00 94.62 94 ASP A C 1
ATOM 744 O O . ASP A 1 94 ? -3.726 6.043 9.110 1.00 94.62 94 ASP A O 1
ATOM 748 N N . ALA A 1 95 ? -5.819 5.966 8.322 1.00 94.19 95 ALA A N 1
ATOM 749 C CA . ALA A 1 95 ? -5.418 5.727 6.935 1.00 94.19 95 ALA A CA 1
ATOM 750 C C . ALA A 1 95 ? -4.570 6.863 6.346 1.00 94.19 95 ALA A C 1
ATOM 752 O O . ALA A 1 95 ? -3.829 6.647 5.390 1.00 94.19 95 ALA A O 1
ATOM 753 N N . ARG A 1 96 ? -4.606 8.059 6.949 1.00 95.50 96 ARG A N 1
ATOM 754 C CA . ARG A 1 96 ? -3.727 9.187 6.594 1.00 95.50 96 ARG A CA 1
ATOM 755 C C . ARG A 1 96 ? -2.234 8.875 6.737 1.00 95.50 96 ARG A C 1
ATOM 757 O O . ARG A 1 96 ? -1.416 9.583 6.155 1.00 95.50 96 ARG A O 1
ATOM 764 N N . TYR A 1 97 ? -1.885 7.868 7.537 1.00 96.12 97 TYR A N 1
ATOM 765 C CA . TYR A 1 97 ? -0.508 7.428 7.741 1.00 96.12 97 TYR A CA 1
ATOM 766 C C . TYR A 1 97 ? -0.065 6.366 6.731 1.00 96.12 97 TYR A C 1
ATOM 768 O O . TYR A 1 97 ? 1.096 5.972 6.763 1.00 96.12 97 TYR A O 1
ATOM 776 N N . ILE A 1 98 ? -0.945 5.920 5.831 1.00 96.88 98 ILE A N 1
ATOM 777 C CA . ILE A 1 98 ? -0.629 4.930 4.801 1.00 96.88 98 ILE A CA 1
ATOM 778 C C . ILE A 1 98 ? -0.443 5.631 3.454 1.00 96.88 98 ILE A C 1
ATOM 780 O O . ILE A 1 98 ? -1.326 6.339 2.973 1.00 96.88 98 ILE A O 1
ATOM 784 N N . GLY A 1 99 ? 0.690 5.374 2.805 1.00 96.12 99 GLY A N 1
ATOM 785 C CA . GLY A 1 99 ? 0.950 5.741 1.417 1.00 96.12 99 GLY A CA 1
ATOM 786 C C . GLY A 1 99 ? 1.219 4.504 0.567 1.00 96.12 99 GLY A C 1
ATOM 787 O O . GLY A 1 99 ? 2.117 3.723 0.871 1.00 96.12 99 GLY A O 1
ATOM 788 N N . LEU A 1 100 ? 0.471 4.338 -0.524 1.00 96.38 100 LEU A N 1
ATOM 789 C CA . LEU A 1 100 ? 0.685 3.246 -1.474 1.00 96.38 100 LEU A CA 1
ATOM 790 C C . LEU A 1 100 ? 1.158 3.783 -2.824 1.00 96.38 100 LEU A C 1
ATOM 792 O O . LEU A 1 100 ? 0.487 4.604 -3.451 1.00 96.38 100 LEU A O 1
ATOM 796 N N . ALA A 1 101 ? 2.321 3.313 -3.267 1.00 94.25 101 ALA A N 1
ATOM 797 C CA . ALA A 1 101 ? 2.933 3.694 -4.530 1.00 94.25 101 ALA A CA 1
ATOM 798 C C . ALA A 1 101 ? 2.469 2.788 -5.682 1.00 94.25 101 ALA A C 1
ATOM 800 O O . ALA A 1 101 ? 2.357 1.568 -5.544 1.00 94.25 101 ALA A O 1
ATOM 801 N N . MET A 1 102 ? 2.249 3.403 -6.844 1.00 87.19 102 MET A N 1
ATOM 802 C CA . MET A 1 102 ? 1.892 2.757 -8.112 1.00 87.19 102 MET A CA 1
ATOM 803 C C . MET A 1 102 ? 2.726 3.380 -9.244 1.00 87.19 102 MET A C 1
ATOM 805 O O . MET A 1 102 ? 2.943 4.592 -9.199 1.00 87.19 102 MET A O 1
ATOM 809 N N . PRO A 1 103 ? 3.035 2.664 -10.343 1.00 90.00 103 PRO A N 1
ATOM 810 C CA . PRO A 1 103 ? 3.572 1.302 -10.486 1.00 90.00 103 PRO A CA 1
ATOM 811 C C . PRO A 1 103 ? 5.058 1.184 -10.082 1.00 90.00 103 PRO A C 1
ATOM 813 O O . PRO A 1 103 ? 5.720 2.171 -9.770 1.00 90.00 103 PRO A O 1
ATOM 816 N N . ARG A 1 104 ? 5.609 -0.038 -10.153 1.00 89.31 104 ARG A N 1
ATOM 817 C CA . ARG A 1 104 ? 7.049 -0.305 -9.958 1.00 89.31 104 ARG A CA 1
ATOM 818 C C . ARG A 1 104 ? 7.908 0.326 -11.058 1.00 89.31 104 ARG A C 1
ATOM 820 O O . ARG A 1 104 ? 7.467 0.458 -12.198 1.00 89.31 104 ARG A O 1
ATOM 827 N N . PHE A 1 105 ? 9.168 0.599 -10.731 1.00 88.06 105 PHE A N 1
ATOM 828 C CA . PHE A 1 105 ? 10.187 1.017 -11.692 1.00 88.06 105 PHE A CA 1
ATOM 829 C C . PHE A 1 105 ? 11.183 -0.113 -11.977 1.00 88.06 105 PHE A C 1
ATOM 831 O O . PHE A 1 105 ? 11.355 -1.039 -11.183 1.00 88.06 105 PHE A O 1
ATOM 838 N N . LEU A 1 106 ? 11.840 -0.041 -13.135 1.00 90.00 106 LEU A N 1
ATOM 839 C CA . LEU A 1 106 ? 12.868 -1.001 -13.521 1.00 90.00 106 LEU A CA 1
ATOM 840 C C . LEU A 1 106 ? 14.145 -0.744 -12.707 1.00 90.00 106 LEU A C 1
ATOM 842 O O . LEU A 1 106 ? 14.746 0.320 -12.831 1.00 90.00 106 LEU A O 1
ATOM 846 N N . SER A 1 107 ? 14.568 -1.715 -11.897 1.00 89.06 107 SER A N 1
ATOM 847 C CA . SER A 1 107 ? 15.766 -1.583 -11.053 1.00 89.06 107 SER A CA 1
ATOM 848 C C . SER A 1 107 ? 17.074 -1.754 -11.825 1.00 89.06 107 SER A C 1
ATOM 850 O O . SER A 1 107 ? 18.078 -1.135 -11.483 1.00 89.06 107 SER A O 1
ATOM 852 N N . ARG A 1 108 ? 17.075 -2.589 -12.870 1.00 91.12 108 ARG A N 1
ATOM 853 C CA . ARG A 1 108 ? 18.250 -2.863 -13.705 1.00 91.12 108 ARG A CA 1
ATOM 854 C C . ARG A 1 108 ? 17.868 -3.129 -15.152 1.00 91.12 108 ARG A C 1
ATOM 856 O O . ARG A 1 108 ? 16.796 -3.663 -15.431 1.00 91.12 108 ARG A O 1
ATOM 863 N N . LEU A 1 109 ? 18.793 -2.848 -16.063 1.00 88.75 109 LEU A N 1
ATOM 864 C CA . LEU A 1 109 ? 18.661 -3.279 -17.450 1.00 88.75 109 LEU A CA 1
ATOM 865 C C . LEU A 1 109 ? 18.851 -4.804 -17.572 1.00 88.75 109 LEU A C 1
ATOM 867 O O . LEU A 1 109 ? 19.621 -5.395 -16.801 1.00 88.75 109 LEU A O 1
ATOM 871 N N . PRO A 1 110 ? 18.172 -5.450 -18.538 1.00 88.44 110 PRO A N 1
ATOM 872 C CA . PRO A 1 110 ? 18.446 -6.836 -18.891 1.00 88.44 110 PRO A CA 1
ATOM 873 C C . PRO A 1 110 ? 19.918 -7.032 -19.269 1.00 88.44 110 PRO A C 1
ATOM 875 O O . PRO A 1 110 ? 20.517 -6.170 -19.925 1.00 88.44 110 PRO A O 1
ATOM 878 N N . TYR A 1 111 ? 20.484 -8.168 -18.853 1.00 88.81 111 TYR A N 1
ATOM 879 C CA . TYR A 1 111 ? 21.801 -8.588 -19.326 1.00 88.81 111 TYR A CA 1
ATOM 880 C C . TYR A 1 111 ? 21.767 -8.796 -20.840 1.00 88.81 111 TYR A C 1
ATOM 882 O O . TYR A 1 111 ? 20.744 -9.196 -21.399 1.00 88.81 111 TYR A O 1
ATOM 890 N N . GLY A 1 112 ? 22.882 -8.491 -21.484 1.00 85.81 112 GLY A N 1
ATOM 891 C CA . GLY A 1 112 ? 23.064 -8.672 -22.913 1.00 85.81 112 GLY A CA 1
ATOM 892 C C . GLY A 1 112 ? 24.300 -7.935 -23.396 1.00 85.81 112 GLY A C 1
ATOM 893 O O . GLY A 1 112 ? 24.619 -6.856 -22.892 1.00 85.81 112 GLY A O 1
ATOM 894 N N . ILE A 1 113 ? 24.950 -8.484 -24.421 1.00 83.56 113 ILE A N 1
ATOM 895 C CA . ILE A 1 113 ? 26.204 -7.973 -25.008 1.00 83.56 113 ILE A CA 1
ATOM 896 C C . ILE A 1 113 ? 26.186 -6.449 -25.245 1.00 83.56 113 ILE A C 1
ATOM 898 O O . ILE A 1 113 ? 27.195 -5.772 -25.075 1.00 83.56 113 ILE A O 1
ATOM 902 N N . ARG A 1 114 ? 25.034 -5.887 -25.644 1.00 82.19 114 ARG A N 1
ATOM 903 C CA . ARG A 1 114 ? 24.891 -4.456 -25.976 1.00 82.19 114 ARG A CA 1
ATOM 904 C C . ARG A 1 114 ? 24.445 -3.571 -24.807 1.00 82.19 114 ARG A C 1
ATOM 906 O O . ARG A 1 114 ? 24.549 -2.356 -24.931 1.00 82.19 114 ARG A O 1
ATOM 913 N N . THR A 1 115 ? 23.895 -4.139 -23.734 1.00 84.31 115 THR A N 1
ATOM 914 C CA . THR A 1 115 ? 23.279 -3.384 -22.627 1.00 84.31 115 THR A CA 1
ATOM 915 C C . THR A 1 115 ? 24.062 -3.535 -21.334 1.00 84.31 115 THR A C 1
ATOM 917 O O . THR A 1 115 ? 24.517 -2.544 -20.775 1.00 84.31 115 THR A O 1
ATOM 920 N N . ASN A 1 116 ? 24.205 -4.767 -20.859 1.00 83.81 116 ASN A N 1
ATOM 921 C CA . ASN A 1 116 ? 24.901 -5.108 -19.630 1.00 83.81 116 ASN A CA 1
ATOM 922 C C . ASN A 1 116 ? 25.559 -6.480 -19.849 1.00 83.81 116 ASN A C 1
ATOM 924 O O . ASN A 1 116 ? 24.903 -7.497 -19.614 1.00 83.81 116 ASN A O 1
ATOM 928 N N . PRO A 1 117 ? 26.769 -6.533 -20.431 1.00 81.25 117 PRO A N 1
ATOM 929 C CA . PRO A 1 117 ? 27.464 -7.792 -20.675 1.00 81.25 117 PRO A CA 1
ATOM 930 C C . PRO A 1 117 ? 27.905 -8.436 -19.354 1.00 81.25 117 PRO A C 1
ATOM 932 O O . PRO A 1 117 ? 28.108 -7.749 -18.353 1.00 81.25 117 PRO A O 1
ATOM 935 N N . VAL A 1 118 ? 28.028 -9.761 -19.355 1.00 86.94 118 VAL A N 1
ATOM 936 C CA . VAL A 1 118 ? 28.565 -10.536 -18.230 1.00 86.94 118 VAL A CA 1
ATOM 937 C C . VAL A 1 118 ? 30.003 -10.915 -18.572 1.00 86.94 118 VAL A C 1
ATOM 939 O O . VAL A 1 118 ? 30.258 -11.410 -19.663 1.00 86.94 118 VAL A O 1
ATOM 942 N N . ASP A 1 119 ? 30.940 -10.688 -17.651 1.00 81.56 119 ASP A N 1
ATOM 943 C CA . ASP A 1 119 ? 32.369 -10.925 -17.912 1.00 81.56 119 ASP A CA 1
ATOM 944 C C . ASP A 1 119 ? 32.735 -12.420 -17.979 1.00 81.56 119 ASP A C 1
ATOM 946 O O . ASP A 1 119 ? 33.747 -12.794 -18.567 1.00 81.56 119 ASP A O 1
ATOM 950 N N . GLU A 1 120 ? 31.933 -13.283 -17.350 1.00 84.69 120 GLU A N 1
ATOM 951 C CA . GLU A 1 120 ? 32.252 -14.701 -17.146 1.00 84.69 120 GLU A CA 1
ATOM 952 C C . GLU A 1 120 ? 31.864 -15.592 -18.339 1.00 84.69 120 GLU A C 1
ATOM 954 O O . GLU A 1 120 ? 32.504 -16.617 -18.577 1.00 84.69 120 GLU A O 1
ATOM 959 N N . PHE A 1 121 ? 30.839 -15.209 -19.106 1.00 82.88 121 PHE A N 1
ATOM 960 C CA . PHE A 1 121 ? 30.398 -15.924 -20.305 1.00 82.88 121 PHE A CA 1
ATOM 961 C C . PHE A 1 121 ? 29.517 -15.040 -21.199 1.00 82.88 121 PHE A C 1
ATOM 963 O O . PHE A 1 121 ? 28.880 -14.097 -20.728 1.00 82.88 121 PHE A O 1
ATOM 970 N N . ASP A 1 122 ? 29.433 -15.389 -22.485 1.00 79.19 122 ASP A N 1
ATOM 971 C CA . ASP A 1 122 ? 28.573 -14.696 -23.449 1.00 79.19 122 ASP A CA 1
ATOM 972 C C . ASP A 1 122 ? 27.082 -14.966 -23.155 1.00 79.19 122 ASP A C 1
ATOM 974 O O . ASP A 1 122 ? 26.604 -16.094 -23.321 1.00 79.19 122 ASP A O 1
ATOM 978 N N . PHE A 1 123 ? 26.359 -13.921 -22.727 1.00 75.12 123 PHE A N 1
ATOM 979 C CA . PHE A 1 123 ? 24.911 -13.902 -22.457 1.00 75.12 123 PHE A CA 1
ATOM 980 C C . PHE A 1 123 ? 24.150 -12.977 -23.419 1.00 75.12 123 PHE A C 1
ATOM 982 O O . PHE A 1 123 ? 24.576 -11.809 -23.611 1.00 75.12 123 PHE A O 1
#

Mean predicted aligned error: 5.61 Å

Secondary structure (DSSP, 8-state):
-HIIIIIIIITSTT----S-EEEEEEE-SSHHHHHHHHHHHHHHHHTT--EEEEEPGGGGT-SSGGGGGS-S-STTGGGSGGGHHHHHHHHSGGGGGEEEE-S----SPPPBTTTB--SSS--

Organism: Anopheles coluzzii (NCBI:txid1518534)

Radius of gyration: 19.24 Å; Cα contacts (8 Å, |Δi|>4): 164; chains: 1; bounding box: 52×25×53 Å

Sequence (123 aa):
LFKSVYENEYGQFGGEPFGCLVGDYYFDHSPPDVELLGEMAKISAASHCPFISGAAPSVMQMESWQELGNPRDLTKIFQNTEYAPWRSLRESEDARYIGLAMPRFLSRLPYGIRTNPVDEFDF

Nearest PDB structures (foldseek):
  5n8n-assembly1_B  TM=9.970E-01  e=9.544E-17  Pseudomonas aeruginosa
  3j9g-assembly1_B  TM=9.857E-01  e=1.954E-12  Vibrio cholerae O1 biovar El Tor str. N16961
  5urx-assembly1_1B  TM=9.857E-01  e=2.229E-12  Myxococcus xanthus DK 1622
  5ojq-assembly1_d  TM=9.475E-01  e=5.595E-12  Vibrio cholerae
  3j9o-assembly1_B-1  TM=9.673E-01  e=1.400E-09  Francisella tularensis subsp. novicida U112